Protein AF-A0A645JIX7-F1 (afdb_monomer_lite)

pLDDT: mean 94.99, std 4.9, range [63.81, 98.44]

Sequence (109 aa):
MIYSDMYRGRLGGFVTWQELYKYLRQQPLLLNLASFADNNGIRRRPYYIQESGELLENTMYAYIVRNFFGEEAFWAAYYKEDPLIKRGVELIEKGEASHDAVINEEYRD

Structure (mmCIF, N/CA/C/O backbone):
data_AF-A0A645JIX7-F1
#
_entry.id   AF-A0A645JIX7-F1
#
loop_
_atom_site.group_PDB
_atom_site.id
_atom_site.type_symbol
_atom_site.label_atom_id
_atom_site.label_alt_id
_atom_site.label_comp_id
_atom_site.label_asym_id
_atom_site.label_entity_id
_atom_site.label_seq_id
_atom_site.pdbx_PDB_ins_code
_atom_site.Cartn_x
_atom_site.Cartn_y
_atom_site.Cartn_z
_atom_site.occupancy
_atom_site.B_iso_or_equiv
_atom_site.auth_seq_id
_atom_site.auth_comp_id
_atom_site.auth_asym_id
_atom_site.auth_atom_id
_atom_site.pdbx_PDB_model_num
ATOM 1 N N . MET A 1 1 ? -3.030 -7.348 -14.170 1.00 65.69 1 MET A N 1
ATOM 2 C CA . MET A 1 1 ? -1.952 -6.326 -14.225 1.00 65.69 1 MET A CA 1
ATOM 3 C C . MET A 1 1 ? -0.670 -7.067 -14.542 1.00 65.69 1 MET A C 1
ATOM 5 O O . MET A 1 1 ? -0.371 -8.007 -13.816 1.00 65.69 1 MET A O 1
ATOM 9 N N . ILE A 1 2 ? 0.074 -6.646 -15.575 1.00 82.31 2 ILE A N 1
ATOM 10 C CA . ILE A 1 2 ? 1.188 -7.417 -16.169 1.00 82.31 2 ILE A CA 1
ATOM 11 C C . ILE A 1 2 ? 2.155 -7.976 -15.109 1.00 82.31 2 ILE A C 1
ATOM 13 O O . ILE A 1 2 ? 2.480 -9.157 -15.153 1.00 82.31 2 ILE A O 1
ATOM 17 N N . TYR A 1 3 ? 2.535 -7.182 -14.102 1.00 91.06 3 TYR A N 1
ATOM 18 C CA . TYR A 1 3 ? 3.409 -7.642 -13.015 1.00 91.06 3 TYR A CA 1
ATOM 19 C C . TYR A 1 3 ? 2.813 -8.815 -12.212 1.00 91.06 3 TYR A C 1
ATOM 21 O O . TYR A 1 3 ? 3.455 -9.850 -12.051 1.00 91.06 3 TYR A O 1
ATOM 29 N N . SER A 1 4 ? 1.572 -8.693 -11.728 1.00 94.00 4 SER A N 1
ATOM 30 C CA . SER A 1 4 ? 0.913 -9.765 -10.963 1.00 94.00 4 SER A CA 1
ATOM 31 C C . SER A 1 4 ? 0.734 -11.038 -11.785 1.00 94.00 4 SER A C 1
ATOM 33 O O . SER A 1 4 ? 0.853 -12.129 -11.239 1.00 94.00 4 SER A O 1
ATOM 35 N N . ASP A 1 5 ? 0.482 -10.900 -13.087 1.00 94.62 5 ASP A N 1
ATOM 36 C CA . ASP A 1 5 ? 0.327 -12.034 -13.995 1.00 94.62 5 ASP A CA 1
ATOM 37 C C . ASP A 1 5 ? 1.665 -12.757 -14.221 1.00 94.62 5 ASP A C 1
ATOM 39 O O . ASP A 1 5 ? 1.722 -13.981 -14.101 1.00 94.62 5 ASP A O 1
ATOM 43 N N . MET A 1 6 ? 2.758 -12.012 -14.432 1.00 95.25 6 MET A N 1
ATOM 44 C CA . MET A 1 6 ? 4.115 -12.561 -14.586 1.00 95.25 6 MET A CA 1
ATOM 45 C C . MET A 1 6 ? 4.604 -13.324 -13.348 1.00 95.25 6 MET A C 1
ATOM 47 O O . MET A 1 6 ? 5.271 -14.348 -13.477 1.00 95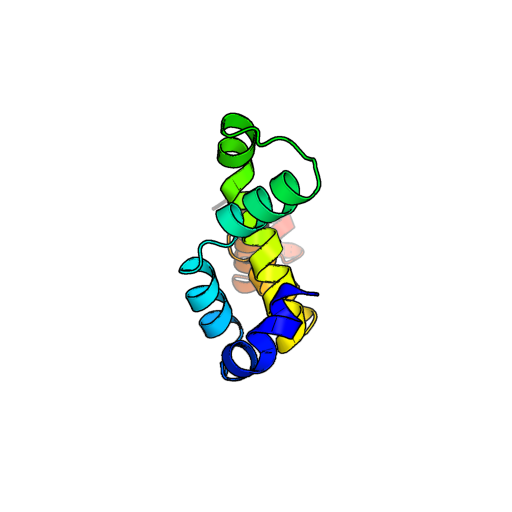.25 6 MET A O 1
ATOM 51 N N . TYR A 1 7 ? 4.284 -12.835 -12.148 1.00 95.56 7 TYR A N 1
ATOM 52 C CA . TYR A 1 7 ? 4.769 -13.409 -10.887 1.00 95.56 7 TYR A CA 1
ATOM 53 C C . TYR A 1 7 ? 3.699 -14.201 -10.125 1.00 95.56 7 TYR A C 1
ATOM 55 O O . TYR A 1 7 ? 3.892 -14.514 -8.948 1.00 95.56 7 TYR A O 1
ATOM 63 N N . ARG A 1 8 ? 2.589 -14.567 -10.782 1.00 96.00 8 ARG A N 1
ATOM 64 C CA . ARG A 1 8 ? 1.405 -15.175 -10.152 1.00 96.00 8 ARG A CA 1
ATOM 65 C C . ARG A 1 8 ? 1.732 -16.376 -9.266 1.00 96.00 8 ARG A C 1
ATOM 67 O O . ARG A 1 8 ? 1.211 -16.456 -8.162 1.00 96.00 8 ARG A O 1
ATOM 74 N N . GLY A 1 9 ? 2.624 -17.265 -9.709 1.00 96.44 9 GLY A N 1
ATOM 75 C CA . GLY A 1 9 ? 3.019 -18.444 -8.929 1.00 96.44 9 GLY A CA 1
ATOM 76 C C . GLY A 1 9 ? 3.702 -18.101 -7.601 1.00 96.44 9 GLY A C 1
ATOM 77 O O . GLY A 1 9 ? 3.401 -18.714 -6.584 1.00 96.44 9 GLY A O 1
ATOM 78 N N . ARG A 1 10 ? 4.580 -17.089 -7.583 1.00 96.81 10 ARG A N 1
ATOM 79 C CA . ARG A 1 10 ? 5.261 -16.648 -6.354 1.00 96.81 10 ARG A CA 1
ATOM 80 C C . ARG A 1 10 ? 4.333 -15.833 -5.460 1.00 96.81 10 ARG A C 1
ATOM 82 O O . ARG A 1 10 ? 4.293 -16.055 -4.258 1.00 96.81 10 ARG A O 1
ATOM 89 N N . LEU A 1 11 ? 3.616 -14.876 -6.046 1.00 97.50 11 LEU A N 1
ATOM 90 C CA . LEU A 1 11 ? 2.777 -13.940 -5.297 1.00 97.50 11 LEU A CA 1
ATOM 91 C C . LEU A 1 11 ? 1.494 -14.594 -4.762 1.00 97.50 11 LEU A C 1
ATOM 93 O O . LEU A 1 11 ? 1.010 -14.199 -3.710 1.00 97.50 11 LEU A O 1
ATOM 97 N N . GLY A 1 12 ? 0.971 -15.617 -5.442 1.00 96.88 12 GLY A N 1
ATOM 98 C CA . GLY A 1 12 ? -0.184 -16.387 -4.975 1.00 96.88 12 GLY A CA 1
ATOM 99 C C . GLY A 1 12 ? 0.128 -17.377 -3.849 1.00 96.88 12 GLY A C 1
ATOM 100 O O . GLY A 1 12 ? -0.792 -18.001 -3.338 1.00 96.88 12 GLY A O 1
ATOM 101 N N . GLY A 1 13 ? 1.403 -17.544 -3.474 1.00 97.62 13 GLY A N 1
ATOM 102 C CA . GLY A 1 13 ? 1.819 -18.427 -2.380 1.00 97.62 13 GLY A CA 1
ATOM 103 C C . GLY A 1 13 ? 1.787 -17.783 -0.990 1.00 97.62 13 GLY A C 1
ATOM 104 O O . GLY A 1 13 ? 2.005 -18.484 -0.005 1.00 97.62 13 GLY A O 1
ATOM 105 N N . PHE A 1 14 ? 1.554 -16.471 -0.892 1.00 98.38 14 PHE A N 1
ATOM 106 C CA . PHE A 1 14 ? 1.415 -15.785 0.396 1.00 98.38 14 PHE A CA 1
ATOM 107 C C . PHE A 1 14 ? 0.032 -16.041 0.997 1.00 98.38 14 PHE A C 1
ATOM 109 O O . PHE A 1 14 ? -0.965 -16.042 0.277 1.00 98.38 14 PHE A O 1
ATOM 116 N N . VAL A 1 15 ? -0.031 -16.231 2.316 1.00 97.94 15 VAL A N 1
ATOM 117 C CA . VAL A 1 15 ? -1.277 -16.574 3.020 1.00 97.94 15 VAL A CA 1
ATOM 118 C C . VAL A 1 15 ? -2.070 -15.316 3.353 1.00 97.94 15 VAL A C 1
ATOM 120 O O . VAL A 1 15 ? -3.298 -15.328 3.335 1.00 97.94 15 VAL A O 1
ATOM 123 N N . THR A 1 16 ? -1.370 -14.219 3.647 1.00 98.25 16 THR A N 1
ATOM 124 C CA . THR A 1 16 ? -1.988 -12.947 4.027 1.00 98.25 16 THR A CA 1
ATOM 125 C C . THR A 1 16 ? -1.515 -11.801 3.144 1.00 98.25 16 THR A C 1
ATOM 127 O O . THR A 1 16 ? -0.400 -11.806 2.608 1.00 98.25 16 THR A O 1
ATOM 130 N N . TRP A 1 17 ? -2.346 -10.765 3.027 1.00 97.75 17 TRP A N 1
ATOM 131 C CA . TRP A 1 17 ? -1.964 -9.572 2.281 1.00 97.75 17 TRP A CA 1
ATOM 132 C C . TRP A 1 17 ? -0.759 -8.872 2.915 1.00 97.75 17 TRP A C 1
ATOM 134 O O . TRP A 1 17 ? 0.051 -8.293 2.197 1.00 97.75 17 TRP A O 1
ATOM 144 N N . GLN A 1 18 ? -0.600 -8.954 4.240 1.00 97.94 18 GLN A N 1
ATOM 145 C CA . GLN A 1 18 ? 0.509 -8.360 4.984 1.00 97.94 18 GLN A CA 1
ATOM 146 C C . GLN A 1 18 ? 1.845 -9.026 4.635 1.00 97.94 18 GLN A C 1
ATOM 148 O O . GLN A 1 18 ? 2.856 -8.333 4.500 1.00 97.94 18 GLN A O 1
ATOM 153 N N . GLU A 1 19 ? 1.862 -10.351 4.466 1.00 98.44 19 GLU A N 1
ATOM 154 C CA . GLU A 1 19 ? 3.045 -11.091 4.012 1.00 98.44 19 GLU A CA 1
ATOM 155 C C . GLU A 1 19 ? 3.447 -10.677 2.596 1.00 98.44 19 GLU A C 1
ATOM 157 O O . GLU A 1 19 ? 4.611 -10.339 2.361 1.00 98.44 19 GLU A O 1
ATOM 162 N N . LEU A 1 20 ? 2.475 -10.630 1.677 1.00 98.44 20 LEU A N 1
ATOM 163 C CA . LEU A 1 20 ? 2.699 -10.153 0.315 1.00 98.44 20 LEU A CA 1
ATOM 164 C C . LEU A 1 20 ? 3.199 -8.702 0.324 1.00 98.44 20 LEU A C 1
ATOM 166 O O . LEU A 1 20 ? 4.213 -8.399 -0.295 1.00 98.44 20 LEU A O 1
ATOM 170 N N . TYR A 1 21 ? 2.548 -7.810 1.068 1.00 97.81 21 TYR A N 1
ATOM 171 C CA . TYR A 1 21 ? 2.937 -6.405 1.193 1.00 97.81 21 TYR A CA 1
ATOM 172 C C . TYR A 1 21 ? 4.376 -6.254 1.708 1.00 97.81 21 TYR A C 1
ATOM 174 O O . TYR A 1 21 ? 5.176 -5.518 1.129 1.00 97.81 21 TYR A O 1
ATOM 182 N N . LYS A 1 22 ? 4.751 -7.006 2.752 1.00 97.81 22 LYS A N 1
ATOM 183 C CA . LYS A 1 22 ? 6.123 -7.033 3.283 1.00 97.81 22 LYS A CA 1
ATOM 184 C C . LYS A 1 22 ? 7.129 -7.503 2.233 1.00 97.81 22 LYS A C 1
ATOM 186 O O . LYS A 1 22 ? 8.211 -6.927 2.136 1.00 97.81 22 LYS A O 1
ATOM 191 N N . TYR A 1 23 ? 6.781 -8.521 1.451 1.00 98.12 23 TYR A N 1
ATOM 192 C CA . TYR A 1 23 ? 7.616 -9.007 0.358 1.00 98.12 23 TYR A CA 1
ATOM 193 C C . TYR A 1 23 ? 7.785 -7.959 -0.755 1.00 98.12 23 TYR A C 1
ATOM 195 O O . TYR A 1 23 ? 8.901 -7.753 -1.235 1.00 98.12 23 TYR A O 1
ATOM 203 N N . LEU A 1 24 ? 6.706 -7.270 -1.144 1.00 97.31 24 LEU A N 1
ATOM 204 C CA . LEU A 1 24 ? 6.722 -6.257 -2.204 1.00 97.31 24 LEU A CA 1
ATOM 205 C C . LEU A 1 24 ? 7.620 -5.065 -1.867 1.00 97.31 24 LEU A C 1
ATOM 207 O O . LEU A 1 24 ? 8.346 -4.608 -2.744 1.00 97.31 24 LEU A O 1
ATOM 211 N N . ARG A 1 25 ? 7.661 -4.642 -0.598 1.00 96.75 25 ARG A N 1
ATOM 212 C CA . ARG A 1 25 ? 8.572 -3.589 -0.109 1.00 96.75 25 ARG A CA 1
ATOM 213 C C . ARG A 1 25 ? 10.058 -3.929 -0.229 1.00 96.75 25 ARG A C 1
ATOM 215 O O . ARG A 1 25 ? 10.903 -3.053 -0.093 1.00 96.75 25 ARG A O 1
ATOM 222 N N . GLN A 1 26 ? 10.388 -5.201 -0.436 1.00 97.06 26 GLN A N 1
ATOM 223 C CA . GLN A 1 26 ? 11.760 -5.658 -0.670 1.00 97.06 26 GLN A CA 1
ATOM 224 C C . GLN A 1 26 ? 12.090 -5.737 -2.166 1.00 97.06 26 GLN A C 1
ATOM 226 O O . GLN A 1 26 ? 13.224 -6.045 -2.527 1.00 97.06 26 GLN A O 1
ATOM 231 N N . GLN A 1 27 ? 11.107 -5.508 -3.043 1.00 96.44 27 GLN A N 1
ATOM 232 C CA . GLN A 1 27 ? 11.286 -5.562 -4.489 1.00 96.44 27 GLN A CA 1
ATOM 233 C C . GLN A 1 27 ? 11.572 -4.164 -5.047 1.00 96.44 27 GLN A C 1
ATOM 235 O O . GLN A 1 27 ? 10.995 -3.185 -4.579 1.00 96.44 27 GLN A O 1
ATOM 240 N N . PRO A 1 28 ? 12.389 -4.042 -6.106 1.00 95.94 28 PRO A N 1
ATOM 241 C CA . PRO A 1 28 ? 12.719 -2.753 -6.711 1.00 95.94 28 PRO A CA 1
ATOM 242 C C . PRO A 1 28 ? 11.593 -2.249 -7.638 1.00 95.94 28 PRO A C 1
ATOM 244 O O . PRO A 1 28 ? 11.830 -1.947 -8.808 1.00 95.94 28 PRO A O 1
ATOM 247 N N . LEU A 1 29 ? 10.342 -2.192 -7.162 1.00 95.56 29 LEU A N 1
ATOM 248 C CA . LEU A 1 29 ? 9.177 -1.907 -8.013 1.00 95.56 29 LEU A CA 1
ATOM 249 C C . LEU A 1 29 ? 9.218 -0.510 -8.628 1.00 95.56 29 LEU A C 1
ATOM 251 O O . LEU A 1 29 ? 8.915 -0.372 -9.811 1.00 95.56 29 LEU A O 1
ATOM 255 N N . LEU A 1 30 ? 9.649 0.504 -7.874 1.00 95.75 30 LEU A N 1
ATOM 256 C CA . LEU A 1 30 ? 9.773 1.870 -8.388 1.00 95.75 30 LEU A CA 1
ATOM 257 C C . LEU A 1 30 ? 10.805 1.961 -9.517 1.00 95.75 30 LEU A C 1
ATOM 259 O O . LEU A 1 30 ? 10.556 2.585 -10.550 1.00 95.75 30 LEU A O 1
ATOM 263 N N . LEU A 1 31 ? 11.938 1.271 -9.363 1.00 95.31 31 LEU A N 1
ATOM 264 C CA . LEU A 1 31 ? 12.959 1.185 -10.405 1.00 95.31 31 LEU A CA 1
ATOM 265 C C . LEU A 1 31 ? 12.448 0.427 -11.637 1.00 95.31 31 LEU A C 1
ATOM 267 O O . LEU A 1 31 ? 12.726 0.837 -12.767 1.00 95.31 31 LEU A O 1
ATOM 271 N N . ASN A 1 32 ? 11.693 -0.653 -11.434 1.00 95.00 32 ASN A N 1
ATOM 272 C CA . ASN A 1 32 ? 11.086 -1.421 -12.518 1.00 95.00 32 ASN A CA 1
ATOM 273 C C . ASN A 1 32 ? 10.055 -0.582 -13.283 1.00 95.00 32 ASN A C 1
ATOM 275 O O . ASN A 1 32 ? 10.072 -0.587 -14.512 1.00 95.00 32 ASN A O 1
ATOM 279 N N . LEU A 1 33 ? 9.214 0.181 -12.578 1.00 94.38 33 LEU A N 1
ATOM 280 C CA . LEU A 1 33 ? 8.252 1.110 -13.172 1.00 94.38 33 LEU A CA 1
ATOM 281 C C . LEU A 1 33 ? 8.964 2.184 -14.001 1.00 94.38 33 LEU A C 1
ATOM 283 O O . LEU A 1 33 ? 8.639 2.375 -15.172 1.00 94.38 33 LEU A O 1
ATOM 287 N N . ALA A 1 34 ? 9.970 2.844 -13.422 1.00 95.56 34 ALA A N 1
ATOM 288 C CA . ALA A 1 34 ? 10.753 3.860 -14.119 1.00 95.56 34 ALA A CA 1
ATOM 289 C C . ALA A 1 34 ? 11.464 3.288 -15.356 1.00 95.56 34 ALA A C 1
ATOM 291 O O . ALA A 1 34 ? 11.507 3.937 -16.397 1.00 95.56 34 ALA A O 1
ATOM 292 N N . SER A 1 35 ? 11.989 2.063 -15.262 1.00 95.19 35 SER A N 1
ATOM 293 C CA . SER A 1 35 ? 12.655 1.389 -16.382 1.00 95.19 35 SER A CA 1
ATOM 294 C C . SER A 1 35 ? 11.682 0.965 -17.475 1.00 95.19 35 SER A C 1
ATOM 296 O O . SER A 1 35 ? 11.993 1.101 -18.654 1.00 95.19 35 SER A O 1
ATOM 298 N N . PHE A 1 36 ? 10.490 0.499 -17.104 1.00 94.56 36 PHE A N 1
ATOM 299 C CA . PHE A 1 36 ? 9.426 0.211 -18.057 1.00 94.56 36 PHE A C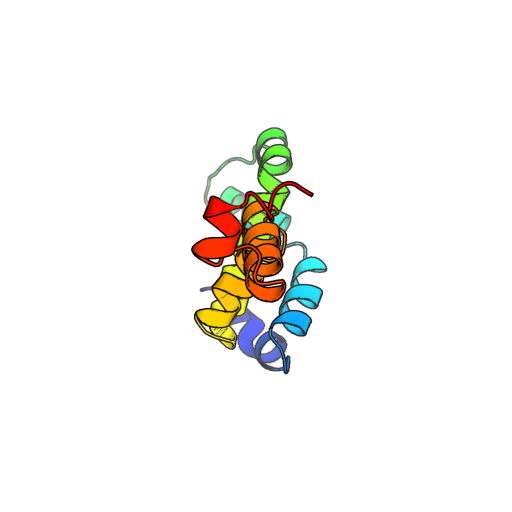A 1
ATOM 300 C C . PHE A 1 36 ? 9.000 1.476 -18.808 1.00 94.56 36 PHE A C 1
ATOM 302 O O . PHE A 1 36 ? 8.917 1.452 -20.032 1.00 94.56 36 PHE A O 1
ATOM 309 N N . ALA A 1 37 ? 8.775 2.584 -18.101 1.00 95.19 37 ALA A N 1
ATOM 310 C CA . ALA A 1 37 ? 8.388 3.853 -18.709 1.00 95.19 37 ALA A CA 1
ATOM 311 C C . ALA A 1 37 ? 9.453 4.363 -19.701 1.00 95.19 37 ALA A C 1
ATOM 313 O O . ALA A 1 37 ? 9.123 4.721 -20.831 1.00 95.19 37 ALA A O 1
ATOM 314 N N . ASP A 1 38 ? 10.728 4.305 -19.314 1.00 97.00 38 ASP A N 1
ATOM 315 C CA . ASP A 1 38 ? 11.880 4.687 -20.143 1.00 97.00 38 ASP A CA 1
ATOM 316 C C . ASP A 1 38 ? 11.971 3.859 -21.433 1.00 97.00 38 ASP A C 1
ATOM 318 O O . ASP A 1 38 ? 12.068 4.416 -22.527 1.00 97.00 38 ASP A O 1
ATOM 322 N N . ASN A 1 39 ? 11.800 2.537 -21.326 1.00 96.56 39 ASN A N 1
ATOM 323 C CA . ASN A 1 39 ? 11.742 1.633 -22.480 1.00 96.56 39 ASN A CA 1
ATOM 324 C C . ASN A 1 39 ? 10.541 1.903 -23.405 1.00 96.56 39 ASN A C 1
ATOM 326 O O . ASN A 1 39 ? 10.563 1.501 -24.565 1.00 96.56 39 ASN A O 1
ATOM 330 N N . ASN A 1 40 ? 9.506 2.588 -22.910 1.00 96.88 40 ASN A N 1
ATOM 331 C CA . ASN A 1 40 ? 8.331 3.008 -23.677 1.00 96.88 40 ASN A CA 1
ATOM 332 C C . ASN A 1 40 ? 8.390 4.496 -24.083 1.00 96.88 40 ASN A C 1
ATOM 334 O O . ASN A 1 40 ? 7.367 5.094 -24.415 1.00 96.88 40 ASN A O 1
ATOM 338 N N . GLY A 1 41 ? 9.578 5.111 -24.068 1.00 97.44 41 GLY A N 1
ATOM 339 C CA . GLY A 1 41 ? 9.802 6.476 -24.557 1.00 97.44 41 GLY A CA 1
ATOM 340 C C . GLY A 1 41 ? 9.517 7.585 -23.540 1.00 97.44 41 GLY A C 1
ATOM 341 O O . GLY A 1 41 ? 9.617 8.766 -23.877 1.00 97.44 41 GLY A O 1
ATOM 342 N N . ILE A 1 42 ? 9.198 7.245 -22.289 1.00 97.00 42 ILE A N 1
ATOM 343 C CA . ILE A 1 42 ? 9.002 8.218 -21.211 1.00 97.00 42 ILE A CA 1
ATOM 344 C C . ILE A 1 42 ? 10.332 8.428 -20.491 1.00 97.00 42 ILE A C 1
ATOM 346 O O . ILE A 1 42 ? 10.722 7.657 -19.616 1.00 97.00 42 ILE A O 1
ATOM 350 N N . ARG A 1 43 ? 11.023 9.517 -20.832 1.00 95.50 43 ARG A N 1
ATOM 351 C CA . ARG A 1 43 ? 12.325 9.854 -20.243 1.00 95.50 43 ARG A CA 1
ATOM 352 C C . ARG A 1 43 ? 12.258 9.941 -18.714 1.00 95.50 43 ARG A C 1
ATOM 354 O O . ARG A 1 43 ? 11.447 10.689 -18.162 1.00 95.50 43 ARG A O 1
ATOM 361 N N . ARG A 1 44 ? 13.193 9.265 -18.038 1.00 94.56 44 ARG A N 1
ATOM 362 C CA . ARG A 1 44 ? 13.330 9.313 -16.571 1.00 94.56 44 ARG A CA 1
ATOM 363 C C . ARG A 1 44 ? 13.563 10.735 -16.061 1.00 94.56 44 ARG A C 1
ATOM 365 O O . ARG A 1 44 ? 14.400 11.473 -16.586 1.00 94.56 44 ARG A O 1
ATOM 372 N N . ARG A 1 45 ? 12.876 11.081 -14.970 1.00 95.81 45 ARG A N 1
ATOM 373 C CA . ARG A 1 45 ? 13.071 12.323 -14.207 1.00 95.81 45 ARG A CA 1
ATOM 374 C C . ARG A 1 45 ? 13.393 11.970 -12.750 1.00 95.81 45 ARG A C 1
ATOM 376 O O . ARG A 1 45 ? 12.473 11.911 -11.940 1.00 95.81 45 ARG A O 1
ATOM 383 N N . PRO A 1 46 ? 14.671 11.697 -12.417 1.00 95.31 46 PRO A N 1
ATOM 384 C CA . PRO A 1 46 ? 15.052 11.140 -11.117 1.00 95.31 46 PRO A CA 1
ATOM 385 C C . PRO A 1 46 ? 14.545 11.951 -9.924 1.00 95.31 46 PRO A C 1
ATOM 387 O O . PRO A 1 46 ? 14.032 11.367 -8.981 1.00 95.31 46 PRO A O 1
ATOM 390 N N . TYR A 1 47 ? 14.613 13.282 -10.012 1.00 97.38 47 TYR A N 1
ATOM 391 C CA . TYR A 1 47 ? 14.136 14.181 -8.962 1.00 97.38 47 TYR A CA 1
ATOM 392 C C . TYR A 1 47 ? 12.643 13.983 -8.649 1.00 97.38 47 TYR A C 1
ATOM 394 O O . TYR A 1 47 ? 12.292 13.714 -7.508 1.00 97.38 47 TYR A O 1
ATOM 402 N N . TYR A 1 48 ? 11.769 14.006 -9.662 1.00 96.25 48 TYR A N 1
ATOM 403 C CA . TYR A 1 48 ? 10.326 13.815 -9.449 1.00 96.25 48 TYR A CA 1
ATOM 404 C C . TYR A 1 48 ? 9.968 12.385 -9.040 1.00 96.25 48 TYR A C 1
ATOM 406 O O . TYR A 1 48 ? 9.021 12.176 -8.289 1.00 96.25 48 TYR A O 1
ATOM 414 N N . ILE A 1 49 ? 10.720 11.388 -9.518 1.00 96.31 49 ILE A N 1
ATOM 415 C CA . ILE A 1 49 ? 10.545 9.992 -9.091 1.00 96.31 49 ILE A CA 1
ATOM 416 C C . ILE A 1 49 ? 10.892 9.848 -7.608 1.00 96.31 49 ILE A C 1
ATOM 418 O O . ILE A 1 49 ? 10.187 9.151 -6.891 1.00 96.31 49 ILE A O 1
ATOM 422 N N . GLN A 1 50 ? 11.955 10.509 -7.147 1.00 95.94 50 GLN A N 1
ATOM 423 C CA . GLN A 1 50 ? 12.330 10.518 -5.738 1.00 95.94 50 GLN A CA 1
ATOM 424 C C . GLN A 1 50 ? 11.283 11.247 -4.888 1.00 95.94 50 GLN A C 1
ATOM 426 O O . GLN A 1 50 ? 10.872 10.719 -3.862 1.00 95.94 50 GLN A O 1
ATOM 431 N N . GLU A 1 51 ? 10.821 12.416 -5.336 1.00 97.25 51 GLU A N 1
ATOM 432 C CA . GLU A 1 51 ? 9.795 13.213 -4.652 1.00 97.25 51 GLU A CA 1
ATOM 433 C C . GLU A 1 51 ? 8.467 12.453 -4.495 1.00 97.25 51 GLU A C 1
ATOM 435 O O . GLU A 1 51 ? 7.832 12.521 -3.449 1.00 97.25 51 GLU A O 1
ATOM 440 N N . SER A 1 52 ? 8.064 11.684 -5.511 1.00 95.75 52 SER A N 1
ATOM 441 C CA . SER A 1 52 ? 6.804 10.923 -5.516 1.00 95.75 52 SER A CA 1
ATOM 442 C C . SER A 1 52 ? 6.961 9.440 -5.157 1.00 95.75 52 SER A C 1
ATOM 444 O O . SER A 1 52 ? 5.994 8.680 -5.245 1.00 95.75 52 SER A O 1
ATOM 446 N N . GLY A 1 53 ? 8.163 9.010 -4.759 1.00 96.00 53 GLY A N 1
ATOM 447 C CA . GLY A 1 53 ? 8.529 7.596 -4.666 1.00 96.00 53 GLY A CA 1
ATOM 448 C C . GLY A 1 53 ? 7.629 6.796 -3.731 1.00 96.00 53 GLY A C 1
ATOM 449 O O . GLY A 1 53 ? 7.101 5.761 -4.131 1.00 96.00 53 GLY A O 1
ATOM 450 N N . GLU A 1 54 ? 7.383 7.309 -2.526 1.00 94.44 54 GLU A N 1
ATOM 451 C CA . GLU A 1 54 ? 6.540 6.639 -1.528 1.00 94.44 54 GLU A CA 1
ATOM 452 C C . GLU A 1 54 ? 5.093 6.466 -2.010 1.00 94.44 54 GLU A C 1
ATOM 454 O O . GLU A 1 54 ? 4.513 5.390 -1.860 1.00 94.44 54 GLU A O 1
ATOM 459 N N . LEU A 1 55 ? 4.521 7.491 -2.654 1.00 94.94 55 LEU A N 1
ATOM 460 C CA . LEU A 1 55 ? 3.161 7.442 -3.199 1.00 94.94 55 LEU A CA 1
ATOM 461 C C . LEU A 1 55 ? 3.044 6.418 -4.332 1.00 94.94 55 LEU A C 1
ATOM 463 O O . LEU A 1 55 ? 2.083 5.643 -4.382 1.00 94.94 55 LEU A O 1
ATOM 467 N N . LEU A 1 56 ? 4.027 6.396 -5.234 1.00 95.94 56 LEU A N 1
ATOM 468 C CA . LEU A 1 56 ? 4.081 5.442 -6.341 1.00 95.94 56 LEU A CA 1
ATOM 469 C C . LEU A 1 56 ? 4.229 4.010 -5.828 1.00 95.94 56 LEU A C 1
ATOM 471 O O . LEU A 1 56 ? 3.514 3.115 -6.281 1.00 95.94 56 LEU A O 1
ATOM 475 N N . GLU A 1 57 ? 5.126 3.792 -4.870 1.00 96.31 57 GLU A N 1
ATOM 476 C CA . GLU A 1 57 ? 5.326 2.495 -4.234 1.00 96.31 57 GLU A CA 1
ATOM 477 C C . GLU A 1 57 ? 4.066 2.001 -3.530 1.00 96.31 57 GLU A C 1
ATOM 479 O O . GLU A 1 57 ? 3.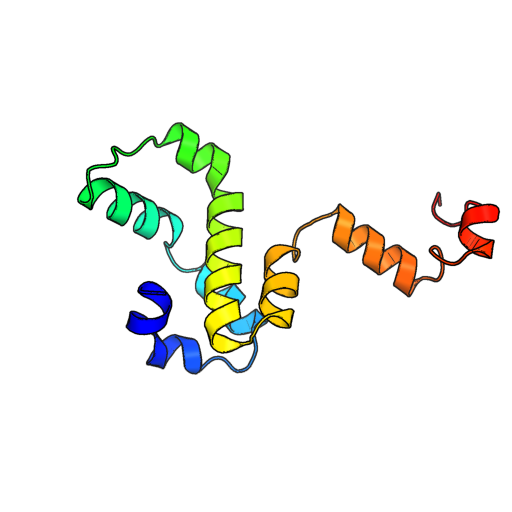598 0.905 -3.841 1.00 96.31 57 GLU A O 1
ATOM 484 N N . ASN A 1 58 ? 3.464 2.820 -2.665 1.00 96.44 58 ASN A N 1
ATOM 485 C CA . ASN A 1 58 ? 2.233 2.476 -1.958 1.00 96.44 58 ASN A CA 1
ATOM 486 C C . ASN A 1 58 ? 1.100 2.103 -2.928 1.00 96.44 58 ASN A C 1
ATOM 488 O O . ASN A 1 58 ? 0.436 1.077 -2.764 1.00 96.44 58 ASN A O 1
ATOM 492 N N . THR A 1 59 ? 0.941 2.888 -3.999 1.00 95.94 59 THR A N 1
ATOM 493 C CA . THR A 1 59 ? -0.036 2.615 -5.058 1.00 95.94 59 THR A CA 1
ATOM 494 C C . THR A 1 59 ? 0.222 1.254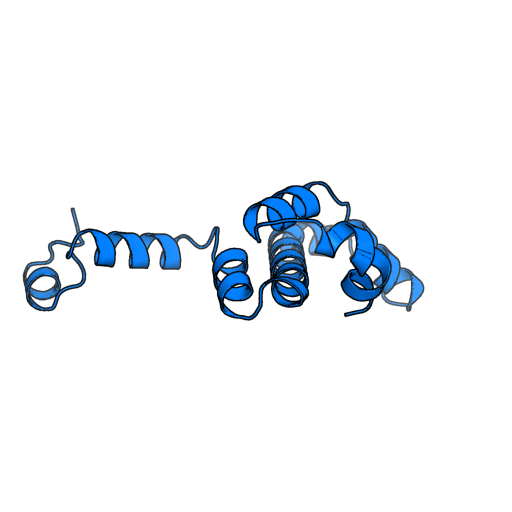 -5.705 1.00 95.94 59 THR A C 1
ATOM 496 O O . THR A 1 59 ? -0.682 0.421 -5.784 1.00 95.94 59 THR A O 1
ATOM 499 N N . MET A 1 60 ? 1.458 0.980 -6.137 1.00 97.00 60 MET A N 1
ATOM 500 C CA . MET A 1 60 ? 1.806 -0.308 -6.742 1.00 97.00 60 MET A CA 1
ATOM 501 C C . MET A 1 60 ? 1.574 -1.474 -5.779 1.00 97.00 60 MET A C 1
ATOM 503 O O . MET A 1 60 ? 1.001 -2.486 -6.184 1.00 97.00 60 MET A O 1
ATOM 507 N N . TYR A 1 61 ? 1.982 -1.344 -4.514 1.00 97.69 61 TYR A N 1
ATOM 508 C CA . TYR A 1 61 ? 1.791 -2.390 -3.512 1.00 97.69 61 TYR A CA 1
ATOM 509 C C . TYR A 1 61 ? 0.308 -2.712 -3.323 1.00 97.69 61 TYR A C 1
ATOM 511 O O . TYR A 1 61 ? -0.066 -3.882 -3.407 1.00 97.69 61 TYR A O 1
ATOM 519 N N . ALA A 1 62 ? -0.540 -1.694 -3.155 1.00 97.88 62 ALA A N 1
ATOM 520 C CA . ALA A 1 62 ? -1.977 -1.872 -2.983 1.00 97.88 62 ALA A CA 1
ATOM 521 C C . ALA A 1 62 ? -2.621 -2.559 -4.197 1.00 97.88 62 ALA A C 1
ATOM 523 O O . ALA A 1 62 ? -3.345 -3.543 -4.040 1.00 97.88 62 ALA A O 1
ATOM 524 N N . TYR A 1 63 ? -2.311 -2.119 -5.422 1.00 97.69 63 TYR A N 1
ATOM 525 C CA . TYR A 1 63 ? -2.854 -2.738 -6.638 1.00 97.69 63 TYR A CA 1
ATOM 526 C C . TYR A 1 63 ? -2.363 -4.172 -6.861 1.00 97.69 63 TYR A C 1
ATOM 528 O O . TYR A 1 63 ? -3.115 -4.998 -7.382 1.00 97.69 63 TYR A O 1
ATOM 536 N N . ILE A 1 64 ? -1.123 -4.500 -6.480 1.00 98.06 64 ILE A N 1
ATOM 537 C CA . ILE A 1 64 ? -0.652 -5.889 -6.517 1.00 98.06 64 ILE A CA 1
ATOM 538 C C . ILE A 1 64 ? -1.419 -6.718 -5.488 1.00 98.06 64 ILE A C 1
ATOM 540 O O . ILE A 1 64 ? -1.932 -7.771 -5.854 1.00 98.06 64 ILE A O 1
ATOM 544 N N . VAL A 1 65 ? -1.534 -6.241 -4.243 1.00 98.31 65 VAL A N 1
ATOM 545 C CA . VAL A 1 65 ? -2.280 -6.905 -3.160 1.00 98.31 65 VAL A CA 1
ATOM 546 C C . VAL A 1 65 ? -3.726 -7.186 -3.568 1.00 98.31 65 VAL A C 1
ATOM 548 O O . VAL A 1 65 ? -4.195 -8.314 -3.412 1.00 98.31 65 VAL A O 1
ATOM 551 N N . ARG A 1 66 ? -4.397 -6.205 -4.180 1.00 98.06 66 ARG A N 1
ATOM 552 C CA . ARG A 1 66 ? -5.768 -6.320 -4.693 1.00 98.06 66 ARG A CA 1
ATOM 553 C C . ARG A 1 66 ? -5.974 -7.538 -5.587 1.00 98.06 66 ARG A C 1
ATOM 555 O O . ARG A 1 66 ? -6.991 -8.215 -5.484 1.00 98.06 66 ARG A O 1
ATOM 562 N N . ASN A 1 67 ? -5.001 -7.837 -6.450 1.00 97.56 67 ASN A N 1
ATOM 563 C CA . ASN A 1 67 ? -5.107 -8.940 -7.409 1.00 97.56 67 ASN A CA 1
ATOM 564 C C . ASN A 1 67 ? -5.113 -10.328 -6.746 1.00 97.56 67 ASN A C 1
ATO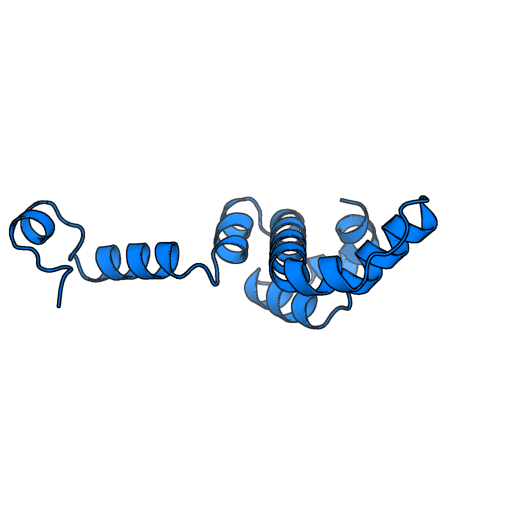M 566 O O . ASN A 1 67 ? -5.501 -11.290 -7.405 1.00 97.56 67 ASN A O 1
ATOM 570 N N . PHE A 1 68 ? -4.679 -10.441 -5.486 1.00 97.88 68 PHE A N 1
ATOM 571 C CA . PHE A 1 68 ? -4.618 -11.708 -4.747 1.00 97.88 68 PHE A CA 1
ATOM 572 C C . PHE A 1 68 ? -5.603 -11.766 -3.575 1.00 97.88 68 PHE A C 1
ATOM 574 O O . PHE A 1 68 ? -6.115 -12.839 -3.276 1.00 97.88 68 PHE A O 1
ATOM 581 N N . PHE A 1 69 ? -5.891 -10.628 -2.938 1.00 98.12 69 PHE A N 1
ATOM 582 C CA . PHE A 1 69 ? -6.669 -10.559 -1.695 1.00 98.12 69 PHE A CA 1
ATOM 583 C C . PHE A 1 69 ? -7.938 -9.697 -1.796 1.00 98.12 69 PHE A C 1
ATOM 585 O O . PHE A 1 69 ? -8.642 -9.521 -0.805 1.00 98.12 69 PHE A O 1
ATOM 592 N N . GLY A 1 70 ? -8.259 -9.174 -2.982 1.00 97.75 70 GLY A N 1
ATOM 593 C CA . GLY A 1 70 ? -9.488 -8.423 -3.224 1.00 97.75 70 GLY A CA 1
ATOM 594 C C . GLY A 1 70 ? -9.457 -6.974 -2.731 1.00 97.75 70 GLY A C 1
ATOM 595 O O . GLY A 1 70 ? -8.413 -6.409 -2.404 1.00 97.75 70 GLY A O 1
ATOM 596 N N . GLU A 1 71 ? -10.634 -6.351 -2.739 1.00 97.88 71 GLU A N 1
ATOM 597 C CA . GLU A 1 71 ? -10.801 -4.906 -2.542 1.00 97.88 71 GLU A CA 1
ATOM 598 C C . GLU A 1 71 ? -10.554 -4.462 -1.092 1.00 97.88 71 GLU A C 1
ATOM 600 O O . GLU A 1 71 ? -9.960 -3.417 -0.852 1.00 97.88 71 GLU A O 1
ATOM 605 N N . GLU A 1 72 ? -10.940 -5.270 -0.106 1.00 96.69 72 GLU A N 1
ATOM 606 C CA . GLU A 1 72 ? -10.703 -4.951 1.310 1.00 96.69 72 GLU A CA 1
ATOM 607 C C . GLU A 1 72 ? -9.204 -4.849 1.613 1.00 96.69 72 GLU A C 1
ATOM 609 O O . GLU A 1 72 ? -8.740 -3.898 2.243 1.00 96.69 72 GLU A O 1
ATOM 614 N N . ALA A 1 73 ? -8.422 -5.790 1.082 1.00 97.69 73 ALA A N 1
ATOM 615 C CA . ALA A 1 73 ? -6.974 -5.782 1.222 1.00 97.69 73 ALA A CA 1
ATOM 616 C C . ALA A 1 73 ? -6.313 -4.622 0.462 1.00 97.69 73 ALA A C 1
ATOM 618 O O . ALA A 1 73 ? -5.278 -4.122 0.902 1.00 97.69 73 ALA A O 1
ATOM 619 N N . PHE A 1 74 ? -6.903 -4.170 -0.651 1.00 97.94 74 PHE A N 1
ATOM 620 C CA . PHE A 1 74 ? -6.450 -2.966 -1.347 1.00 97.94 74 PHE A CA 1
ATOM 621 C C . PHE A 1 74 ? -6.524 -1.746 -0.428 1.00 97.94 74 PHE A C 1
ATOM 623 O O . PHE A 1 74 ? -5.505 -1.090 -0.226 1.00 97.94 74 PHE A O 1
ATOM 630 N N . TRP A 1 75 ? -7.688 -1.473 0.167 1.00 96.88 75 TRP A N 1
ATOM 631 C CA . TRP A 1 75 ? -7.865 -0.311 1.042 1.00 96.88 75 TRP A CA 1
ATOM 632 C C . TRP A 1 75 ? -7.018 -0.411 2.311 1.00 96.88 75 TRP A C 1
ATOM 634 O O . TRP A 1 75 ? -6.389 0.572 2.703 1.00 96.88 75 TRP A O 1
ATOM 644 N N . ALA A 1 76 ? -6.923 -1.608 2.898 1.00 95.50 76 ALA A N 1
ATOM 645 C CA . ALA A 1 76 ? -6.077 -1.858 4.062 1.00 95.50 76 ALA A CA 1
ATOM 646 C C . ALA A 1 76 ? -4.583 -1.630 3.773 1.00 95.50 76 ALA A C 1
ATOM 648 O O . ALA A 1 76 ? -3.863 -1.125 4.632 1.00 95.50 76 ALA A O 1
ATOM 649 N N . ALA A 1 77 ? -4.107 -1.986 2.575 1.00 96.81 77 ALA A N 1
ATOM 650 C CA . ALA A 1 77 ? -2.732 -1.730 2.156 1.00 96.81 77 ALA A CA 1
ATOM 651 C C . ALA A 1 77 ? -2.510 -0.256 1.784 1.00 96.81 77 ALA A C 1
ATOM 653 O O . ALA A 1 77 ? -1.526 0.333 2.219 1.00 96.81 77 ALA A O 1
ATOM 654 N N . TYR A 1 78 ? -3.424 0.344 1.018 1.00 96.88 78 TYR A N 1
ATOM 655 C CA . TYR A 1 78 ? -3.295 1.704 0.494 1.00 96.88 78 TYR A CA 1
ATOM 656 C C . TYR A 1 78 ? -3.314 2.766 1.598 1.00 96.88 78 TYR A C 1
ATOM 658 O O . TYR A 1 78 ? -2.501 3.686 1.581 1.00 96.88 78 TYR A O 1
ATOM 666 N N . TYR A 1 79 ? -4.193 2.617 2.590 1.00 95.62 79 TYR A N 1
ATOM 667 C CA . TYR A 1 79 ? -4.282 3.538 3.727 1.00 95.62 79 TYR A CA 1
ATOM 668 C C . TYR A 1 79 ? -3.462 3.092 4.937 1.00 95.62 79 TYR A C 1
ATOM 670 O O . TYR A 1 79 ? -3.547 3.705 5.999 1.00 95.62 79 TYR A O 1
ATOM 678 N N . LYS A 1 80 ? -2.635 2.047 4.790 1.00 90.38 80 LYS A N 1
ATOM 679 C CA . LYS A 1 80 ? -1.875 1.454 5.895 1.00 90.38 80 LYS A CA 1
ATOM 680 C C . LYS A 1 80 ? -1.074 2.482 6.687 1.00 90.38 80 LYS A C 1
ATOM 682 O O . LYS A 1 80 ? -0.955 2.339 7.899 1.00 90.38 80 LYS A O 1
ATOM 687 N N . GLU A 1 81 ? -0.499 3.469 6.005 1.00 87.62 81 GLU A N 1
ATOM 688 C CA . GLU A 1 81 ? 0.333 4.512 6.610 1.00 87.62 81 GLU A CA 1
ATOM 689 C C . GLU A 1 81 ? -0.338 5.894 6.637 1.00 87.62 81 GLU A C 1
ATOM 691 O O . GLU A 1 81 ? 0.302 6.863 7.033 1.00 87.62 81 GLU A O 1
ATOM 696 N N . ASP A 1 82 ? -1.621 5.991 6.274 1.00 93.44 82 ASP A N 1
ATOM 697 C CA . ASP A 1 82 ? -2.353 7.258 6.268 1.00 93.44 82 ASP A CA 1
ATOM 698 C C . ASP A 1 82 ? -2.698 7.687 7.712 1.00 93.44 82 ASP A C 1
ATOM 700 O O . ASP A 1 82 ? -3.456 6.992 8.400 1.00 93.44 82 ASP A O 1
ATOM 704 N N . PRO A 1 83 ? -2.148 8.813 8.207 1.00 92.94 83 PRO A N 1
ATOM 705 C CA . PRO A 1 83 ? -2.343 9.235 9.590 1.00 92.94 83 PRO A CA 1
ATOM 706 C C . PRO A 1 83 ? -3.785 9.660 9.886 1.00 92.94 83 PRO A C 1
ATOM 708 O O . PRO A 1 83 ? -4.241 9.498 11.016 1.00 92.94 83 PRO A O 1
ATOM 711 N N . LEU A 1 84 ? -4.516 10.174 8.892 1.00 94.00 84 LEU A N 1
ATOM 712 C CA . LEU A 1 84 ? -5.911 10.571 9.059 1.00 94.00 84 LEU A CA 1
ATOM 713 C C . LEU A 1 84 ? -6.793 9.336 9.231 1.00 94.00 84 LEU A C 1
ATOM 715 O O . LEU A 1 84 ? -7.624 9.298 10.137 1.00 94.00 84 LEU A O 1
ATOM 719 N N . ILE A 1 85 ? -6.587 8.313 8.398 1.00 94.25 85 ILE A N 1
ATOM 720 C CA . ILE A 1 85 ? -7.338 7.058 8.500 1.00 94.25 85 ILE A CA 1
ATOM 721 C C . ILE A 1 85 ? -7.009 6.338 9.807 1.00 94.25 85 ILE A C 1
ATOM 723 O O . ILE A 1 85 ? -7.932 5.913 10.500 1.00 94.25 85 ILE A O 1
ATOM 727 N N . LYS A 1 86 ? -5.727 6.266 10.195 1.00 92.81 86 LYS A N 1
ATOM 728 C CA . LYS A 1 86 ? -5.319 5.705 11.496 1.00 92.81 86 LYS A CA 1
ATOM 729 C C . LYS A 1 86 ? -6.016 6.414 12.652 1.00 92.81 86 LYS A C 1
ATOM 731 O O . LYS A 1 86 ? -6.644 5.750 13.469 1.00 92.81 86 LYS A O 1
ATOM 736 N N . ARG A 1 87 ? -5.983 7.751 12.676 1.00 94.38 87 ARG A N 1
ATOM 737 C CA . ARG A 1 87 ? -6.665 8.527 13.718 1.00 94.38 87 ARG A CA 1
ATOM 738 C C . ARG A 1 87 ? -8.171 8.279 13.713 1.00 94.38 87 ARG A C 1
ATOM 740 O O . ARG A 1 87 ? -8.758 8.133 14.775 1.00 94.38 87 ARG A O 1
ATOM 747 N N . GLY A 1 88 ? -8.800 8.206 12.542 1.00 93.62 88 GLY A N 1
ATOM 748 C CA . GLY A 1 88 ? -10.227 7.902 12.431 1.00 93.62 88 GLY A CA 1
ATOM 749 C C . GLY A 1 88 ? -10.588 6.544 13.037 1.00 93.62 88 GLY A C 1
ATOM 750 O O . GLY A 1 88 ? -11.537 6.458 13.812 1.00 93.62 88 GLY A O 1
ATOM 751 N N . VAL A 1 89 ? -9.807 5.504 12.736 1.00 92.69 89 VAL A N 1
ATOM 752 C CA . VAL A 1 89 ? -9.985 4.167 13.324 1.00 92.69 89 VAL A CA 1
ATOM 753 C C . VAL A 1 89 ? -9.794 4.209 14.839 1.00 92.69 89 VAL A C 1
ATOM 755 O O . VAL A 1 89 ? -10.655 3.716 15.559 1.00 92.69 89 VAL A O 1
ATOM 758 N N . GLU A 1 90 ? -8.739 4.863 15.332 1.00 93.75 90 GLU A N 1
ATOM 759 C CA . GLU A 1 90 ? -8.488 5.014 16.772 1.00 93.75 90 GLU A CA 1
ATOM 760 C C . GLU A 1 90 ? -9.662 5.682 17.504 1.00 93.75 90 GLU A C 1
ATOM 762 O O . GLU A 1 90 ? -10.107 5.182 18.536 1.00 93.75 90 GLU A O 1
ATOM 767 N N . LEU A 1 91 ? -10.190 6.790 16.970 1.00 95.31 91 LEU A N 1
ATOM 768 C CA . LEU A 1 91 ? -11.333 7.500 17.558 1.00 95.31 91 LEU A CA 1
ATOM 769 C C . LEU A 1 91 ? -12.583 6.609 17.622 1.00 95.31 91 LEU A C 1
ATOM 771 O O . LEU A 1 91 ? -13.338 6.655 18.592 1.00 95.31 91 LEU A O 1
ATOM 775 N N . ILE A 1 92 ? -12.807 5.785 16.595 1.00 94.94 92 ILE A N 1
ATOM 776 C CA . ILE A 1 92 ? -13.927 4.837 16.558 1.00 94.94 92 ILE A CA 1
ATOM 777 C C . ILE A 1 92 ? -13.727 3.727 17.596 1.00 94.94 92 ILE A C 1
ATOM 779 O O . ILE A 1 92 ? -14.648 3.442 18.360 1.00 94.94 92 ILE A O 1
ATOM 783 N N . GLU A 1 93 ? -12.539 3.123 17.657 1.00 94.50 93 GLU A N 1
ATOM 784 C CA . GLU A 1 93 ? -12.222 2.028 18.583 1.00 94.50 93 GLU A CA 1
ATOM 785 C C . GLU A 1 93 ? -12.302 2.454 20.055 1.00 94.50 93 GLU A C 1
ATOM 787 O O . GLU A 1 93 ? -12.699 1.657 20.905 1.00 94.50 93 GLU A O 1
ATOM 792 N N . LYS A 1 94 ? -11.978 3.716 20.356 1.00 94.62 94 LYS A N 1
ATOM 793 C CA . LYS A 1 94 ? -12.100 4.293 21.702 1.00 94.62 94 LYS A CA 1
ATOM 794 C C . LYS A 1 94 ? -13.508 4.781 22.057 1.00 94.62 94 LYS A C 1
ATOM 796 O O . LYS A 1 94 ? -13.756 5.110 23.211 1.00 94.62 94 LYS A O 1
ATOM 801 N N . GLY A 1 95 ? -14.430 4.842 21.093 1.00 94.88 95 GLY A N 1
ATOM 802 C CA . GLY A 1 95 ? -15.771 5.408 21.290 1.00 94.88 95 GLY A CA 1
ATOM 803 C C . GLY A 1 95 ? -15.835 6.944 21.256 1.00 94.88 95 GLY A C 1
ATOM 804 O O . GLY A 1 95 ? -16.924 7.510 21.368 1.00 94.88 95 GLY A O 1
ATOM 805 N N . GLU A 1 96 ? -14.705 7.611 21.008 1.00 95.38 96 GLU A N 1
ATOM 806 C CA . GLU A 1 96 ? -14.556 9.074 20.914 1.00 95.38 96 GLU A CA 1
ATOM 807 C C . GLU A 1 96 ? -15.221 9.662 19.647 1.00 95.38 96 GLU A C 1
ATOM 809 O O . GLU A 1 96 ? -15.375 10.874 19.513 1.00 95.38 96 GLU A O 1
ATOM 814 N N . ALA A 1 97 ? -15.646 8.809 18.707 1.00 94.19 97 ALA A N 1
ATOM 815 C CA . ALA A 1 97 ? -16.383 9.189 17.497 1.00 94.19 97 ALA A CA 1
ATOM 816 C C . ALA A 1 97 ? -17.924 9.131 17.640 1.00 94.19 97 ALA A C 1
ATOM 818 O O . ALA A 1 97 ? -18.638 9.325 16.652 1.00 94.19 97 ALA A O 1
ATOM 819 N N . SER A 1 98 ? -18.459 8.819 18.827 1.00 94.69 98 SER A N 1
ATOM 820 C CA . SER A 1 98 ? -19.912 8.778 19.063 1.00 94.69 98 SER A CA 1
ATOM 821 C C . SER A 1 98 ? -20.539 10.181 19.102 1.00 94.69 98 SER A C 1
ATOM 823 O O . SER A 1 98 ? -19.846 11.176 19.289 1.00 94.69 98 SER A O 1
ATOM 825 N N . HIS A 1 99 ? -21.864 10.278 18.928 1.00 94.62 99 HIS A N 1
ATOM 826 C CA . HIS A 1 99 ? -22.565 11.571 18.959 1.00 94.62 99 HIS A CA 1
ATOM 827 C C . HIS A 1 99 ? -22.304 12.343 20.259 1.00 94.62 99 HIS A C 1
ATOM 829 O O . HIS A 1 99 ? -21.924 13.512 20.208 1.00 94.62 99 HIS A O 1
ATOM 835 N N . ASP A 1 100 ? -22.457 11.668 21.400 1.00 96.12 100 ASP A N 1
ATOM 836 C CA . ASP A 1 100 ? -22.259 12.272 22.717 1.00 96.12 100 ASP A CA 1
ATOM 837 C C . ASP A 1 100 ? -20.787 12.657 22.931 1.00 96.12 100 ASP A C 1
ATOM 839 O O . ASP A 1 100 ? -20.509 13.781 23.345 1.00 96.12 100 ASP A O 1
ATOM 843 N N . ALA A 1 101 ? -19.841 11.791 22.545 1.00 94.75 101 ALA A N 1
ATOM 844 C CA . ALA A 1 101 ? -18.406 12.073 22.651 1.00 94.75 101 ALA A CA 1
ATOM 845 C C . ALA A 1 101 ? -17.974 13.288 21.812 1.00 94.75 101 ALA A C 1
ATOM 847 O O . ALA A 1 101 ? -17.158 14.101 22.247 1.00 94.75 101 ALA A O 1
ATOM 848 N N . VAL A 1 102 ? -18.556 13.457 20.619 1.00 94.12 102 VAL A N 1
ATOM 849 C CA . VAL A 1 102 ? -18.309 14.627 19.765 1.00 94.12 102 VAL A CA 1
ATOM 850 C C . VAL A 1 102 ? -18.884 15.900 20.389 1.00 94.12 102 VAL A C 1
ATOM 852 O O . VAL A 1 102 ? -18.218 16.933 20.346 1.00 94.12 102 VAL A O 1
ATOM 855 N N . ILE A 1 103 ? -20.081 15.840 20.990 1.00 95.88 103 ILE A N 1
ATOM 856 C CA . ILE A 1 103 ? -20.679 16.977 21.715 1.00 95.88 103 ILE A CA 1
ATOM 857 C C . ILE A 1 103 ? -19.816 17.381 22.914 1.00 95.88 103 ILE A C 1
ATOM 859 O O . ILE A 1 103 ? -19.634 18.573 23.158 1.00 95.88 103 ILE A O 1
ATOM 863 N N . ASN A 1 104 ? -19.276 16.400 23.634 1.00 95.62 104 ASN A N 1
ATOM 864 C CA . ASN A 1 104 ? -18.451 16.609 24.823 1.00 95.62 104 ASN A CA 1
ATOM 865 C C . ASN A 1 104 ? -16.976 16.916 24.508 1.00 95.62 104 ASN A C 1
ATOM 867 O O . ASN A 1 104 ? -16.194 17.131 25.429 1.00 95.62 104 ASN A O 1
ATOM 871 N N . GLU A 1 105 ? -16.594 16.953 23.228 1.00 93.62 105 GLU A N 1
ATOM 872 C CA . GLU A 1 105 ? -15.220 17.171 22.759 1.00 93.62 105 GLU A CA 1
ATOM 873 C C . GLU A 1 105 ? -14.184 16.133 23.252 1.00 93.62 105 GLU A C 1
ATOM 875 O O . GLU A 1 105 ? -12.990 16.423 23.292 1.00 93.62 105 GLU A O 1
ATOM 880 N N . GLU A 1 106 ? -14.605 14.898 23.540 1.00 91.94 106 GLU A N 1
ATOM 881 C CA . GLU A 1 106 ? -13.761 13.814 24.094 1.00 91.94 106 GLU A CA 1
ATOM 882 C C . GLU A 1 106 ? -12.636 13.351 23.141 1.00 91.94 106 GLU A C 1
ATOM 884 O O . GLU A 1 106 ? -11.708 12.657 23.535 1.00 91.94 106 GLU A O 1
ATOM 889 N N . TYR A 1 107 ? -12.675 13.769 21.874 1.00 87.00 107 TYR A N 1
ATOM 890 C CA . TYR A 1 107 ? -11.653 13.475 20.862 1.00 87.00 107 TYR A CA 1
ATOM 891 C C . TYR A 1 107 ? -10.405 14.382 20.938 1.00 87.00 107 TYR A C 1
ATOM 893 O O . TYR A 1 107 ? -9.484 14.216 20.122 1.00 87.00 107 TYR A O 1
ATOM 901 N N . ARG A 1 108 ? -10.412 15.396 21.820 1.00 84.06 108 ARG A N 1
ATOM 902 C CA . ARG A 1 108 ? -9.375 16.443 21.929 1.00 84.06 108 ARG A CA 1
ATOM 903 C C . ARG A 1 108 ? -8.260 16.151 22.934 1.00 84.06 108 ARG A C 1
ATOM 905 O O . ARG A 1 108 ? -7.282 16.900 22.925 1.00 84.06 108 ARG A O 1
ATOM 912 N N . ASP A 1 109 ? -8.418 15.120 23.757 1.00 63.81 109 ASP A N 1
ATOM 913 C CA . ASP A 1 109 ? -7.444 14.719 24.780 1.00 63.81 109 ASP A CA 1
ATOM 914 C C . ASP A 1 109 ? -6.138 14.145 24.195 1.00 63.81 109 ASP A C 1
ATOM 916 O O . ASP A 1 109 ? -6.174 13.448 23.145 1.00 63.81 109 ASP A O 1
#

Secondary structure (DSSP, 8-state):
-HHHHHTHHHHTT-SSHHHHHHHHTTS-HHHHHHHHHHHTT----HHHHHHTHHHHHHHHHHHHHHHHHHHHHHHHHHTTT-HHHHHHHHHHHTTTTSHHHHHTTGGG-

Organism: NCBI:txid1076179

Foldseek 3Di:
DVVCVVCVVPLLPDPDLVVSLVVLVVDPVLVVVQVVCVVVVNDDDPVVCVVCVVVVSLQVSLVSSCVNPNDVSSVCSNCVPPPVVVLVVVCVVVVCPDPVNVVVVVSVD

Radius of gyration: 18.37 Å; chains: 1; bounding box: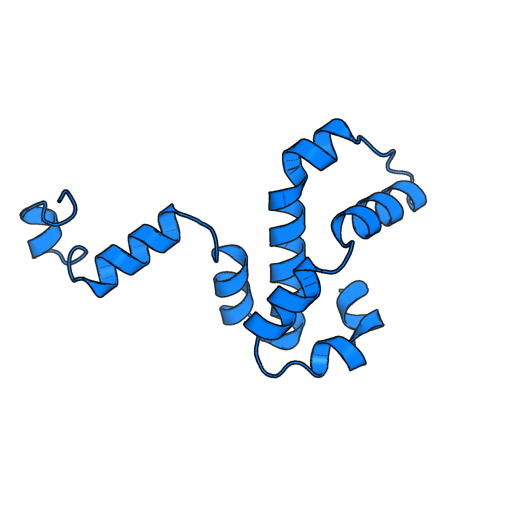 38×36×49 Å